Protein AF-A0A2N3HLR9-F1 (afdb_monomer)

Mean predicted aligned error: 13.27 Å

Radius of gyration: 19.8 Å; Cα contacts (8 Å, |Δi|>4): 163; chains: 1; bounding box: 60×34×53 Å

Organism: NCBI:txid1909700

Nearest PDB structures (foldseek):
  6xyd-assembly1_C  TM=7.015E-01  e=5.739E-03  Trypanosoma cruzi strain CL Brener
  6xyd-assembly1_A  TM=7.104E-01  e=2.156E-02  Trypanosoma cruzi strain CL Brener
  6xyd-assembly1_B  TM=6.602E-01  e=1.617E-02  Trypanosoma cruzi strain CL Brener
  5ufm-assembly1_A  TM=6.574E-01  e=2.283E-02  Burkholderia thailandensis E264
  3nrb-assembly1_A  TM=5.423E-01  e=5.727E-01  Pseudomonas putida KT2440

Solvent-accessible surface area (backbone atoms only — not comparable to full-atom values): 6616 Å² total; per-residue (Å²): 136,85,86,92,76,87,69,83,77,64,76,75,75,73,76,81,72,73,57,40,36,38,36,38,33,56,49,77,63,77,84,43,72,43,38,46,52,32,35,44,32,45,91,91,45,75,47,77,36,69,71,36,89,22,48,44,73,68,47,44,50,50,55,41,42,75,72,42,28,42,84,74,48,77,49,79,44,77,39,98,81,75,69,38,42,36,41,38,38,34,26,37,53,55,68,74,81,52,61,66,49,56,57,51,50,58,58,58,72,71,108

Structure (mmCIF, N/CA/C/O backbone):
data_AF-A0A2N3HLR9-F1
#
_entry.id   AF-A0A2N3HLR9-F1
#
loop_
_atom_site.group_PDB
_atom_site.id
_atom_site.type_symbol
_atom_site.label_atom_id
_atom_site.label_alt_id
_atom_site.label_comp_id
_atom_site.label_asym_id
_atom_site.label_entity_id
_atom_site.label_seq_id
_atom_site.pdbx_PDB_ins_code
_atom_site.Cartn_x
_atom_site.Cartn_y
_atom_site.Cartn_z
_atom_site.occupancy
_atom_site.B_iso_or_equiv
_atom_site.auth_seq_id
_atom_site.auth_comp_id
_atom_site.auth_asym_id
_atom_site.auth_atom_id
_atom_site.pdbx_PDB_model_num
ATOM 1 N N . MET A 1 1 ? -44.936 19.582 32.057 1.00 48.94 1 MET A N 1
ATOM 2 C CA . MET A 1 1 ? -44.635 18.369 31.262 1.00 48.94 1 MET A CA 1
ATOM 3 C C . MET A 1 1 ? -43.423 18.716 30.388 1.00 48.94 1 MET A C 1
ATOM 5 O O . MET A 1 1 ? -43.616 19.340 29.367 1.00 48.94 1 MET A O 1
ATOM 9 N N . LYS A 1 2 ? -42.138 18.669 30.772 1.00 49.53 2 LYS A N 1
ATOM 10 C CA . LYS A 1 2 ? -41.275 17.686 31.458 1.00 49.53 2 LYS A CA 1
ATOM 11 C C . LYS A 1 2 ? -41.316 16.289 30.819 1.00 49.53 2 LYS A C 1
ATOM 13 O O . LYS A 1 2 ? -42.261 15.556 31.069 1.00 49.53 2 LYS A O 1
ATOM 18 N N . LYS A 1 3 ? -40.214 15.964 30.116 1.00 50.22 3 LYS A N 1
ATOM 19 C CA . LYS A 1 3 ? -39.777 14.666 29.557 1.00 50.22 3 LYS A CA 1
ATOM 20 C C . LYS A 1 3 ? -40.312 14.283 28.165 1.00 50.22 3 LYS A C 1
ATOM 22 O O . LYS A 1 3 ? -41.167 13.423 28.091 1.00 50.22 3 LYS A O 1
ATOM 27 N N . ILE A 1 4 ? -39.733 14.832 27.091 1.00 55.72 4 ILE A N 1
ATOM 28 C CA . ILE A 1 4 ? -39.253 14.056 25.921 1.00 55.72 4 ILE A CA 1
ATOM 29 C C . ILE A 1 4 ? -38.020 14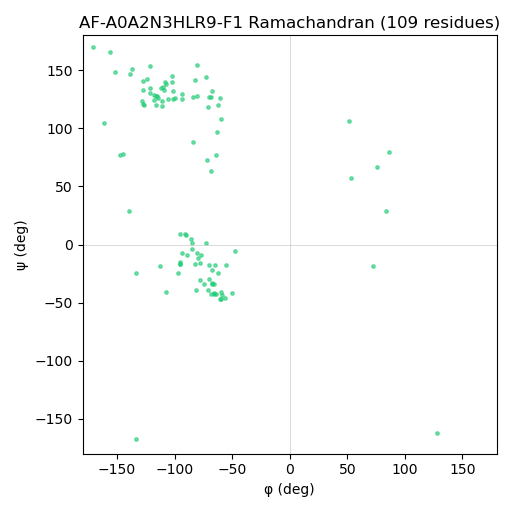.812 25.392 1.00 55.72 4 ILE A C 1
ATOM 31 O O . ILE A 1 4 ? -38.071 15.608 24.464 1.00 55.72 4 ILE A O 1
ATOM 35 N N . PHE A 1 5 ? -36.913 14.636 26.106 1.00 47.84 5 PHE A N 1
ATOM 36 C CA . PHE A 1 5 ? -35.554 14.910 25.650 1.00 47.84 5 PHE A CA 1
ATOM 37 C C . PHE A 1 5 ? -34.973 13.530 25.297 1.00 47.84 5 PHE A C 1
ATOM 39 O O . PHE A 1 5 ? -35.260 12.569 26.010 1.00 47.84 5 PHE A O 1
ATOM 46 N N . ILE A 1 6 ? -34.122 13.451 24.270 1.00 52.00 6 ILE A N 1
ATOM 47 C CA . ILE A 1 6 ? -33.171 12.340 24.060 1.00 52.00 6 ILE A CA 1
ATOM 48 C C . ILE A 1 6 ? -33.799 11.032 23.540 1.00 52.00 6 ILE A C 1
ATOM 50 O O . ILE A 1 6 ? -33.757 10.017 24.218 1.00 52.00 6 ILE A O 1
ATOM 54 N N . ILE A 1 7 ? -34.331 11.004 22.314 1.00 47.53 7 ILE A N 1
ATOM 55 C CA . ILE A 1 7 ? -34.440 9.724 21.565 1.00 47.53 7 ILE A CA 1
ATOM 56 C C . ILE A 1 7 ? -33.956 9.860 20.112 1.00 47.53 7 ILE A C 1
ATOM 58 O O . ILE A 1 7 ? -33.440 8.903 19.543 1.00 47.53 7 ILE A O 1
ATOM 62 N N . THR A 1 8 ? -33.968 11.055 19.519 1.00 43.53 8 THR A N 1
ATOM 63 C CA . THR A 1 8 ? -33.498 11.247 18.135 1.00 43.53 8 THR A CA 1
ATOM 64 C C . THR A 1 8 ? -31.975 11.271 17.964 1.00 43.53 8 THR A C 1
ATOM 66 O O . THR A 1 8 ? -31.504 11.190 16.836 1.00 43.53 8 THR A O 1
ATOM 69 N N . PHE A 1 9 ? -31.190 11.302 19.047 1.00 43.72 9 PHE A N 1
ATOM 70 C CA . PHE A 1 9 ? -29.720 11.272 18.964 1.00 43.72 9 PHE A CA 1
ATOM 71 C C . PHE A 1 9 ? -29.115 9.854 18.967 1.00 43.72 9 PHE A C 1
ATOM 73 O O . PHE A 1 9 ? -27.925 9.700 18.720 1.00 43.72 9 PHE A O 1
ATOM 80 N N . ILE A 1 10 ? -29.913 8.809 19.228 1.00 47.94 10 ILE A N 1
ATOM 81 C CA . ILE A 1 10 ? -29.407 7.426 19.361 1.00 47.94 10 ILE A CA 1
ATOM 82 C C . ILE A 1 10 ? -29.518 6.635 18.043 1.00 47.94 10 ILE A C 1
ATOM 84 O O . ILE A 1 10 ? -28.812 5.650 17.852 1.00 47.94 10 ILE A O 1
ATOM 88 N N . LEU A 1 11 ? -30.316 7.096 17.073 1.00 42.78 11 LEU A N 1
ATOM 89 C CA . LEU A 1 11 ? -30.472 6.405 15.783 1.00 42.78 11 LEU A CA 1
ATOM 90 C C . LEU A 1 11 ? -29.398 6.745 14.732 1.00 42.78 11 LEU A C 1
ATOM 92 O O . LEU A 1 11 ? -29.358 6.104 13.689 1.00 42.78 11 LEU A O 1
ATOM 96 N N . PHE A 1 12 ? -28.471 7.665 15.020 1.00 41.97 12 PHE A N 1
ATOM 97 C CA . PHE A 1 12 ? -27.268 7.888 14.197 1.00 41.97 12 PHE A CA 1
ATOM 98 C C . PHE A 1 12 ? -26.062 7.029 14.630 1.00 41.97 12 PHE A C 1
ATOM 100 O O . PHE A 1 12 ? -24.957 7.210 14.129 1.00 41.97 12 PHE A O 1
ATOM 107 N N . GLY A 1 13 ? -26.257 6.085 15.559 1.00 39.38 13 GLY A N 1
ATOM 108 C CA . GLY A 1 13 ? -25.181 5.284 16.153 1.00 39.38 13 GLY A CA 1
ATOM 109 C C . GLY A 1 13 ? -24.749 4.028 15.389 1.00 39.38 13 GLY A C 1
ATOM 110 O O . GLY A 1 13 ? -23.882 3.318 15.886 1.00 39.38 13 GLY A O 1
ATOM 111 N N . PHE A 1 14 ? -25.325 3.716 14.221 1.00 40.22 14 PHE A N 1
ATOM 112 C CA . PHE A 1 14 ? -25.069 2.430 13.549 1.00 40.22 14 PHE A CA 1
ATOM 113 C C . PHE A 1 14 ? -24.912 2.499 12.028 1.00 40.22 14 PHE A C 1
ATOM 115 O O . PHE A 1 14 ? -25.118 1.498 11.347 1.00 40.22 14 PHE A O 1
ATOM 122 N N . ASN A 1 15 ? -24.443 3.620 11.479 1.00 34.62 15 ASN A N 1
ATOM 123 C CA . ASN A 1 15 ? -23.687 3.506 10.235 1.00 34.62 15 ASN A CA 1
ATOM 124 C C . ASN A 1 15 ? -22.249 3.186 10.624 1.00 34.62 15 ASN A C 1
ATOM 126 O O . ASN A 1 15 ? -21.428 4.072 10.849 1.00 34.62 15 ASN A O 1
ATOM 130 N N . CYS A 1 16 ? -21.971 1.891 10.769 1.00 38.84 16 CYS A N 1
ATOM 131 C CA . CYS A 1 16 ? -20.617 1.366 10.720 1.00 38.84 16 CYS A CA 1
ATOM 132 C C . CYS A 1 16 ? -20.101 1.639 9.296 1.00 38.84 16 CYS A C 1
ATOM 134 O O . CYS A 1 16 ? -20.142 0.771 8.429 1.00 38.84 16 CYS A O 1
ATOM 136 N N . TYR A 1 17 ? -19.722 2.894 9.034 1.00 44.72 17 TYR A N 1
ATOM 137 C CA . TYR A 1 17 ? -18.894 3.271 7.902 1.00 44.72 17 TYR A CA 1
ATOM 138 C C . TYR A 1 17 ? -17.575 2.560 8.144 1.00 44.72 17 TYR A C 1
ATOM 140 O O . TYR A 1 17 ? -16.765 2.954 8.984 1.00 44.72 17 TYR A O 1
ATOM 148 N N . SER A 1 18 ? -17.430 1.405 7.505 1.00 52.75 18 SER A N 1
ATOM 149 C CA . SER A 1 18 ? -16.142 0.748 7.431 1.00 52.75 18 SER A CA 1
ATOM 150 C C . SER A 1 18 ? -15.218 1.735 6.728 1.00 52.75 18 SER A C 1
ATOM 152 O O . SER A 1 18 ? -15.392 2.008 5.542 1.00 52.75 18 SER A O 1
ATOM 154 N N . GLN A 1 19 ? -14.301 2.325 7.494 1.00 64.19 19 GLN A N 1
ATOM 155 C CA . GLN A 1 19 ? -13.203 3.174 7.029 1.00 64.19 19 GLN A CA 1
ATOM 156 C C . GLN A 1 19 ? -12.202 2.314 6.258 1.00 64.19 19 GLN A C 1
ATOM 158 O O . GLN A 1 19 ? -11.076 2.076 6.701 1.00 64.19 19 GLN A O 1
ATOM 163 N N . ASP A 1 20 ? -12.665 1.746 5.152 1.00 81.00 20 ASP A N 1
ATOM 164 C CA . ASP A 1 20 ? -11.863 0.901 4.294 1.00 81.00 20 ASP A CA 1
ATOM 165 C C . ASP A 1 20 ? -10.802 1.777 3.633 1.00 81.00 20 ASP A C 1
ATOM 167 O O . ASP A 1 20 ? -11.090 2.823 3.051 1.00 81.00 20 ASP A O 1
ATOM 171 N N . LEU A 1 21 ? -9.551 1.354 3.770 1.00 89.12 21 LEU A N 1
ATOM 172 C CA . LEU A 1 21 ? -8.403 2.063 3.238 1.00 89.12 21 LEU A CA 1
ATOM 173 C C . LEU A 1 21 ? -7.992 1.397 1.935 1.00 89.12 21 LEU A C 1
ATOM 175 O O . LEU A 1 21 ? -7.723 0.196 1.893 1.00 89.12 21 LEU A O 1
ATOM 179 N N . TYR A 1 22 ? -7.891 2.184 0.878 1.00 91.31 22 TYR A N 1
ATOM 180 C CA . TYR A 1 22 ? -7.453 1.724 -0.426 1.00 91.31 22 TYR A CA 1
ATOM 181 C C . TYR A 1 22 ? -6.126 2.376 -0.795 1.00 91.31 22 TYR A C 1
ATOM 183 O O . TYR A 1 22 ? -5.989 3.596 -0.790 1.00 91.31 22 TYR A O 1
ATOM 191 N N . ILE A 1 23 ? -5.135 1.555 -1.124 1.00 90.88 23 ILE A N 1
ATOM 192 C CA . ILE A 1 23 ? -3.795 2.005 -1.479 1.00 90.88 23 ILE A CA 1
ATOM 193 C C . ILE A 1 23 ? -3.456 1.520 -2.877 1.00 90.88 23 ILE A C 1
ATOM 195 O O . ILE A 1 23 ? -3.564 0.331 -3.172 1.00 90.88 23 ILE A O 1
ATOM 199 N N . GLN A 1 24 ? -2.988 2.434 -3.721 1.00 91.69 24 GLN A N 1
ATOM 200 C CA . GLN A 1 24 ? -2.441 2.101 -5.029 1.00 91.69 24 GLN A CA 1
ATOM 201 C C . GLN A 1 24 ? -1.054 2.696 -5.220 1.00 91.69 24 GLN A C 1
ATOM 203 O O . GLN A 1 24 ? -0.790 3.829 -4.823 1.00 91.69 24 GLN A O 1
ATOM 208 N N . TYR A 1 25 ? -0.168 1.933 -5.847 1.00 89.62 25 TYR A N 1
ATOM 209 C CA . TYR A 1 25 ? 1.154 2.411 -6.232 1.00 89.62 25 TYR A CA 1
ATOM 210 C C . TYR A 1 25 ? 1.713 1.595 -7.395 1.00 89.62 25 TYR A C 1
ATOM 212 O O . TYR A 1 25 ? 1.218 0.512 -7.720 1.00 89.62 25 TYR A O 1
ATOM 220 N N . TRP A 1 26 ? 2.758 2.130 -8.015 1.00 86.31 26 TRP A N 1
ATOM 221 C CA . TRP A 1 26 ? 3.498 1.473 -9.084 1.00 86.31 26 TRP A CA 1
ATOM 222 C C . TRP A 1 26 ? 4.876 1.093 -8.577 1.00 86.31 26 TRP A C 1
ATOM 224 O O . TRP A 1 26 ? 5.540 1.896 -7.921 1.00 86.31 26 TRP A O 1
ATOM 234 N N . ASP A 1 27 ? 5.292 -0.125 -8.889 1.00 74.31 27 ASP A N 1
ATOM 235 C CA . ASP A 1 27 ? 6.622 -0.607 -8.565 1.00 74.31 27 ASP A CA 1
ATOM 236 C C . ASP A 1 27 ? 7.381 -0.930 -9.849 1.00 74.31 27 ASP A C 1
ATOM 238 O O . ASP A 1 27 ? 6.918 -1.716 -10.686 1.00 74.31 27 ASP A O 1
ATOM 242 N N . ASN A 1 28 ? 8.544 -0.297 -9.975 1.00 65.81 28 ASN A N 1
ATOM 243 C CA . ASN A 1 28 ? 9.502 -0.530 -11.048 1.00 65.81 28 ASN A CA 1
ATOM 244 C C . ASN A 1 28 ? 10.790 -1.165 -10.506 1.00 65.81 28 ASN A C 1
ATOM 246 O O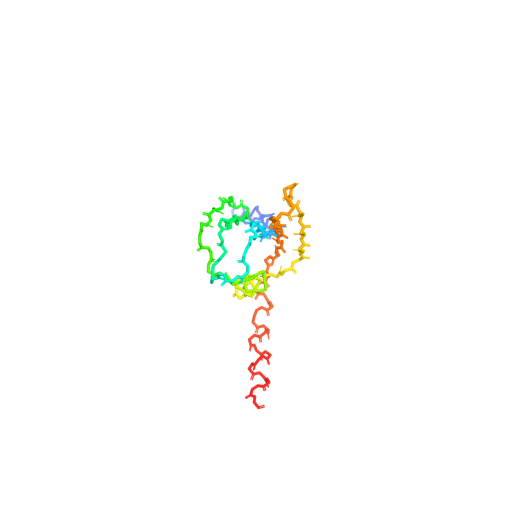 . ASN A 1 28 ? 11.571 -1.683 -11.299 1.00 65.81 28 ASN A O 1
ATOM 250 N N . ASP A 1 29 ? 11.048 -1.080 -9.193 1.00 62.62 29 ASP A N 1
ATOM 251 C CA . ASP A 1 29 ? 12.331 -1.465 -8.606 1.00 62.62 29 ASP A CA 1
ATOM 252 C C . ASP A 1 29 ? 12.221 -1.709 -7.086 1.00 62.62 29 ASP A C 1
ATOM 254 O O . ASP A 1 29 ? 12.198 -0.782 -6.275 1.00 62.62 29 ASP A O 1
ATOM 258 N N . GLN A 1 30 ? 12.232 -2.984 -6.687 1.00 62.84 30 GLN A N 1
ATOM 259 C CA . GLN A 1 30 ? 12.178 -3.417 -5.281 1.00 62.84 30 GLN A CA 1
ATOM 260 C C . GLN A 1 30 ? 13.480 -3.165 -4.496 1.00 62.84 30 GLN A C 1
ATOM 262 O O . GLN A 1 30 ? 13.585 -3.550 -3.330 1.00 62.84 30 GLN A O 1
ATOM 267 N N . LYS A 1 31 ? 14.505 -2.567 -5.118 1.00 65.38 31 LYS A N 1
ATOM 268 C CA . LYS A 1 31 ? 15.792 -2.279 -4.464 1.00 65.38 31 LYS A CA 1
ATOM 269 C C . LYS A 1 31 ? 15.776 -0.998 -3.629 1.00 65.38 31 LYS A C 1
ATOM 271 O O . LYS A 1 31 ? 16.677 -0.800 -2.811 1.00 65.38 31 LYS A O 1
ATOM 276 N N . GLU A 1 32 ? 14.791 -0.125 -3.825 1.00 69.00 32 GLU A N 1
ATOM 277 C CA . GLU A 1 32 ? 14.713 1.151 -3.116 1.00 69.00 32 GLU A CA 1
ATOM 278 C C . GLU A 1 32 ? 14.123 1.009 -1.698 1.00 69.00 32 GLU A C 1
ATOM 280 O O . GLU A 1 32 ? 13.375 0.089 -1.371 1.00 69.00 32 GLU A O 1
ATOM 285 N N . THR A 1 33 ? 14.482 1.934 -0.803 1.00 78.50 33 THR A N 1
ATOM 286 C CA . THR A 1 33 ? 13.989 1.944 0.587 1.00 78.50 33 THR A CA 1
ATOM 287 C C . THR A 1 33 ? 12.594 2.552 0.749 1.00 78.50 33 THR A C 1
ATOM 289 O O . THR A 1 33 ? 12.040 2.502 1.852 1.00 78.50 33 THR A O 1
ATOM 292 N N . TYR A 1 34 ? 12.052 3.131 -0.322 1.00 84.81 34 TYR A N 1
ATOM 293 C CA . TYR A 1 34 ? 10.776 3.831 -0.372 1.00 84.81 34 TYR A CA 1
ATOM 294 C C . TYR A 1 34 ? 9.998 3.443 -1.633 1.00 84.81 34 TYR A C 1
ATOM 296 O O . TYR A 1 34 ? 10.586 3.150 -2.670 1.00 84.81 34 TYR A O 1
ATOM 304 N N . ILE A 1 35 ? 8.669 3.503 -1.548 1.00 84.56 35 ILE A N 1
ATOM 305 C CA . ILE A 1 35 ? 7.774 3.347 -2.693 1.00 84.56 35 ILE A CA 1
ATOM 306 C C . ILE A 1 35 ? 7.470 4.740 -3.244 1.00 84.56 35 ILE A C 1
ATOM 308 O O . ILE A 1 35 ? 7.100 5.655 -2.498 1.00 84.56 35 ILE A O 1
ATOM 312 N N . LYS A 1 36 ? 7.636 4.907 -4.556 1.00 82.94 36 LYS A N 1
ATOM 313 C CA . LYS A 1 36 ? 7.319 6.155 -5.255 1.00 82.94 36 LYS A CA 1
ATOM 314 C C . LYS A 1 36 ? 5.829 6.220 -5.578 1.00 82.94 36 LYS A C 1
ATOM 316 O O . LYS A 1 36 ? 5.237 5.229 -5.993 1.00 82.94 36 LYS A O 1
ATOM 321 N N . ASN A 1 37 ? 5.258 7.416 -5.458 1.00 85.81 37 ASN A N 1
ATOM 322 C CA . ASN A 1 37 ? 3.901 7.745 -5.911 1.00 85.81 37 ASN A CA 1
ATOM 323 C C . ASN A 1 37 ? 2.820 6.795 -5.363 1.00 85.81 37 ASN A C 1
ATOM 325 O O . ASN A 1 37 ? 2.081 6.162 -6.120 1.00 85.81 37 ASN A O 1
ATOM 329 N N . VAL A 1 38 ? 2.731 6.700 -4.038 1.00 89.56 38 VAL A N 1
ATOM 330 C CA . VAL A 1 38 ? 1.666 5.965 -3.352 1.00 89.56 38 VAL A CA 1
ATOM 331 C C . VAL A 1 38 ? 0.445 6.860 -3.229 1.00 89.56 38 VAL A C 1
ATOM 333 O O . VAL A 1 38 ? 0.536 7.967 -2.708 1.00 89.56 38 VAL A O 1
ATOM 336 N N . GLN A 1 39 ? -0.709 6.383 -3.675 1.00 90.88 39 GLN A N 1
ATOM 337 C CA . GLN A 1 39 ? -1.985 7.040 -3.431 1.00 90.88 39 GLN A CA 1
ATOM 338 C C . GLN A 1 39 ? -2.750 6.257 -2.374 1.00 90.88 39 GLN A C 1
ATOM 340 O O . GLN A 1 39 ? -2.957 5.053 -2.516 1.00 90.88 39 GLN A O 1
ATOM 345 N N . ILE A 1 40 ? -3.154 6.947 -1.316 1.00 91.00 40 ILE A N 1
ATOM 346 C CA . ILE A 1 40 ? -3.865 6.400 -0.165 1.00 91.00 40 ILE A CA 1
ATOM 347 C C . ILE A 1 40 ? -5.232 7.070 -0.150 1.00 91.00 40 ILE A C 1
ATOM 349 O O . ILE A 1 40 ? -5.310 8.293 -0.091 1.00 91.00 40 ILE A O 1
ATOM 353 N N . SER A 1 41 ? -6.294 6.283 -0.250 1.00 90.38 41 SER A N 1
ATOM 354 C CA . SER A 1 41 ? -7.672 6.766 -0.286 1.00 90.38 41 SER A CA 1
ATOM 355 C C . SER A 1 41 ? -8.470 6.174 0.863 1.00 90.38 41 SER A C 1
ATOM 357 O O . SER A 1 41 ? -8.400 4.969 1.106 1.00 90.38 41 SER A O 1
ATOM 359 N N . ASP A 1 42 ? -9.235 7.017 1.537 1.00 87.44 42 ASP A N 1
ATOM 360 C CA . ASP A 1 42 ? -10.220 6.647 2.548 1.00 87.44 42 ASP A CA 1
ATOM 361 C C . ASP A 1 42 ? -11.536 7.409 2.289 1.00 87.44 42 ASP A C 1
ATOM 363 O O . ASP A 1 42 ? -11.736 8.012 1.232 1.00 87.44 42 ASP A O 1
ATOM 367 N N . GLU A 1 43 ? -12.451 7.392 3.256 1.00 81.69 43 GLU A N 1
ATOM 368 C CA . GLU A 1 43 ? -13.711 8.144 3.200 1.00 81.69 43 GLU A CA 1
ATOM 369 C C . GLU A 1 43 ? -13.544 9.675 3.188 1.00 81.69 43 GLU A C 1
ATOM 371 O O . GLU A 1 43 ? -14.475 10.388 2.815 1.00 81.69 43 GLU A O 1
ATOM 376 N N . ASN A 1 44 ? -12.373 10.187 3.579 1.00 82.25 44 ASN A N 1
ATOM 377 C CA . ASN A 1 44 ? -12.059 11.615 3.642 1.00 82.25 44 ASN A CA 1
ATOM 378 C C . ASN A 1 44 ? -11.388 12.125 2.357 1.00 82.25 44 ASN A C 1
ATOM 380 O O . ASN A 1 44 ? -11.202 13.333 2.199 1.00 82.25 44 ASN A O 1
ATOM 384 N N . GLY A 1 45 ? -11.035 11.227 1.435 1.00 84.38 45 GLY A N 1
ATOM 385 C CA . GLY A 1 45 ? -10.473 11.551 0.130 1.00 84.38 45 GLY A CA 1
ATOM 386 C C . GLY A 1 45 ? -9.182 10.797 -0.167 1.00 84.38 45 GLY A C 1
ATOM 387 O O . GLY A 1 45 ? -8.867 9.779 0.445 1.00 84.38 45 GLY A O 1
ATOM 388 N N . THR A 1 46 ? -8.429 11.295 -1.148 1.00 89.25 46 THR A N 1
ATOM 389 C CA . THR A 1 46 ? -7.192 10.662 -1.621 1.00 89.25 46 THR A CA 1
ATOM 390 C C . THR A 1 46 ? -5.993 11.565 -1.369 1.00 89.25 46 THR A C 1
ATOM 392 O O . THR A 1 46 ? -5.962 12.715 -1.803 1.00 89.25 46 THR A O 1
ATOM 395 N N . ILE A 1 47 ? -4.967 11.015 -0.727 1.00 90.62 47 ILE A N 1
ATOM 396 C CA . ILE A 1 47 ? -3.663 11.646 -0.523 1.00 90.62 47 ILE A CA 1
ATOM 397 C C . ILE A 1 47 ? -2.646 10.952 -1.427 1.00 90.62 47 ILE A C 1
ATOM 399 O O . ILE A 1 47 ? -2.647 9.729 -1.550 1.00 90.62 47 ILE A O 1
ATOM 403 N N . THR A 1 48 ? -1.768 11.729 -2.062 1.00 90.62 48 THR A N 1
ATOM 404 C CA . THR A 1 48 ? -0.651 11.199 -2.856 1.00 90.62 48 THR A CA 1
ATOM 405 C C . THR A 1 48 ? 0.670 11.496 -2.158 1.00 90.62 48 THR A C 1
ATOM 407 O O . THR A 1 48 ? 0.994 12.653 -1.900 1.00 90.62 48 THR A O 1
ATOM 410 N N . GLU A 1 49 ? 1.450 10.455 -1.883 1.00 87.50 49 GLU A N 1
ATOM 411 C CA . GLU A 1 49 ? 2.791 10.537 -1.319 1.00 87.50 49 GLU A CA 1
ATOM 412 C C . GLU A 1 49 ? 3.839 10.116 -2.352 1.00 87.50 49 GLU A C 1
ATOM 414 O O . GLU A 1 49 ? 3.888 8.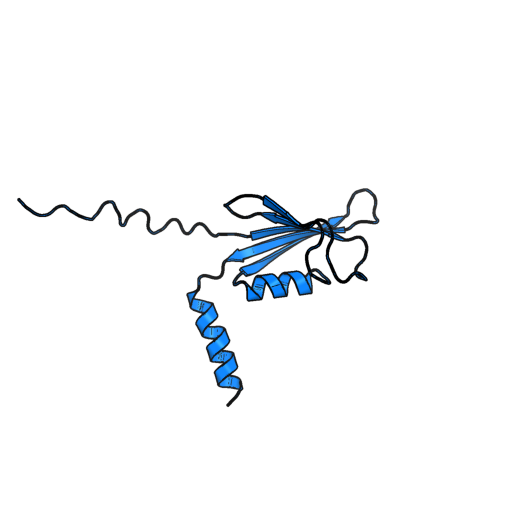976 -2.813 1.00 87.50 49 GLU A O 1
ATOM 419 N N . ASN A 1 50 ? 4.744 11.034 -2.682 1.00 84.25 50 ASN A N 1
ATOM 420 C CA . ASN A 1 50 ? 5.781 10.785 -3.687 1.00 84.25 50 ASN A CA 1
ATOM 421 C C . ASN A 1 50 ? 6.944 9.924 -3.150 1.00 84.25 50 ASN A C 1
ATOM 423 O O . ASN A 1 50 ? 7.728 9.401 -3.941 1.00 84.25 50 ASN A O 1
ATOM 427 N N . LYS A 1 51 ? 7.066 9.780 -1.821 1.00 85.88 51 LYS A N 1
ATOM 428 C CA . LYS A 1 51 ? 8.095 8.979 -1.133 1.00 85.88 51 LYS A CA 1
ATOM 429 C C . LYS A 1 51 ? 7.529 8.334 0.132 1.00 85.88 51 LYS A C 1
ATOM 431 O O . LYS A 1 51 ? 7.782 8.803 1.240 1.00 85.88 51 LYS A O 1
ATOM 436 N N . PHE A 1 52 ? 6.780 7.252 -0.033 1.00 88.06 52 PHE A N 1
ATOM 437 C CA . PHE A 1 52 ? 6.261 6.501 1.104 1.00 88.06 52 PHE A CA 1
ATOM 438 C C . PHE A 1 52 ? 7.354 5.579 1.657 1.00 88.06 52 PHE A C 1
ATOM 440 O O . PHE A 1 52 ? 7.947 4.796 0.914 1.00 88.06 52 PHE A O 1
ATOM 447 N N . LEU A 1 53 ? 7.623 5.648 2.962 1.00 88.31 53 LEU A N 1
ATOM 448 C CA . LEU A 1 53 ? 8.651 4.853 3.647 1.00 88.31 53 LEU A CA 1
ATOM 449 C C . LEU A 1 53 ? 8.248 3.370 3.769 1.00 88.31 53 LEU A C 1
ATOM 451 O O . LEU A 1 53 ? 7.942 2.872 4.849 1.00 88.31 53 LEU A O 1
ATOM 455 N N . ALA A 1 54 ? 8.277 2.647 2.653 1.00 85.31 54 ALA A N 1
ATOM 456 C CA . ALA A 1 54 ? 8.122 1.201 2.591 1.00 85.31 54 ALA A CA 1
ATOM 457 C C . ALA A 1 54 ? 9.113 0.593 1.595 1.00 85.31 54 ALA A C 1
ATOM 459 O O . ALA A 1 54 ? 9.437 1.191 0.580 1.00 85.31 54 ALA A O 1
ATOM 460 N N . LYS A 1 55 ? 9.575 -0.625 1.889 1.00 83.44 55 LYS A N 1
ATOM 461 C CA . LYS A 1 55 ? 10.552 -1.352 1.057 1.00 83.44 55 LYS A CA 1
ATOM 462 C C . LYS A 1 55 ? 9.888 -2.327 0.081 1.00 83.44 55 LYS A C 1
ATOM 464 O O . LYS A 1 55 ? 10.540 -2.867 -0.795 1.00 83.44 55 LYS A O 1
ATOM 469 N N . SER A 1 56 ? 8.621 -2.655 0.324 1.00 83.69 56 SER A N 1
ATOM 470 C CA . SER A 1 56 ? 7.847 -3.646 -0.425 1.00 83.69 56 SER A CA 1
ATOM 471 C C . SER A 1 56 ? 6.378 -3.586 -0.007 1.00 83.69 56 SER A C 1
ATOM 473 O O . SER A 1 56 ? 6.054 -3.004 1.037 1.00 83.69 56 SER A O 1
ATOM 475 N N . GLN A 1 57 ? 5.508 -4.280 -0.750 1.00 85.75 57 GLN A N 1
ATOM 476 C CA . GLN A 1 57 ? 4.111 -4.531 -0.374 1.00 85.75 57 GLN A CA 1
ATOM 477 C C . GLN A 1 57 ? 3.993 -5.073 1.055 1.00 85.75 57 GLN A C 1
ATOM 479 O O . GLN A 1 57 ? 3.162 -4.612 1.830 1.00 85.75 57 GLN A O 1
ATOM 484 N N . ILE A 1 58 ? 4.875 -5.998 1.451 1.00 88.00 58 ILE A N 1
ATOM 485 C CA . ILE A 1 58 ? 4.85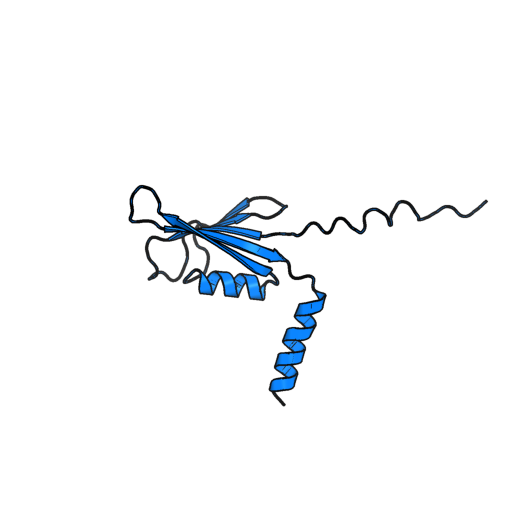5 -6.601 2.791 1.00 88.00 58 ILE A CA 1
ATOM 486 C C . ILE A 1 58 ? 5.178 -5.550 3.857 1.00 88.00 58 ILE A C 1
ATOM 488 O O . ILE A 1 58 ? 4.548 -5.528 4.914 1.00 88.00 58 ILE A O 1
ATOM 492 N N . HIS A 1 59 ? 6.158 -4.676 3.603 1.00 89.75 59 HIS A N 1
ATOM 493 C CA . HIS A 1 59 ? 6.498 -3.614 4.548 1.00 89.75 59 HIS A CA 1
ATOM 494 C C . HIS A 1 59 ? 5.341 -2.616 4.690 1.00 89.75 59 HIS A C 1
ATOM 496 O O . HIS A 1 59 ? 4.977 -2.261 5.809 1.00 89.75 59 HIS A O 1
ATOM 502 N N . LEU A 1 60 ? 4.714 -2.236 3.576 1.00 89.81 60 LEU A N 1
ATOM 503 C CA . LEU A 1 60 ? 3.546 -1.360 3.567 1.00 89.81 60 LEU A CA 1
ATOM 504 C C . LEU A 1 60 ? 2.381 -1.971 4.359 1.00 89.81 60 LEU A C 1
ATOM 506 O O . LEU A 1 60 ? 1.836 -1.319 5.245 1.00 89.81 60 LEU A O 1
ATOM 510 N N . ILE A 1 61 ? 2.066 -3.248 4.136 1.00 90.44 61 ILE A N 1
ATOM 511 C CA . ILE A 1 61 ? 1.023 -3.964 4.885 1.00 90.44 61 ILE A CA 1
ATOM 512 C C . ILE A 1 61 ? 1.325 -3.972 6.386 1.00 90.44 61 ILE A C 1
ATOM 514 O O . ILE A 1 61 ? 0.440 -3.683 7.183 1.00 90.44 61 ILE A O 1
ATOM 518 N N . LYS A 1 62 ? 2.576 -4.222 6.797 1.00 90.50 62 LYS A N 1
ATOM 519 C CA . LYS A 1 62 ? 2.971 -4.155 8.216 1.00 90.50 62 LYS A CA 1
ATOM 520 C C . LYS A 1 62 ? 2.742 -2.770 8.825 1.00 90.50 62 LYS A C 1
ATOM 522 O O . LYS A 1 62 ? 2.281 -2.682 9.960 1.00 90.50 62 LYS A O 1
ATOM 527 N N . ILE A 1 63 ? 3.045 -1.700 8.087 1.00 90.31 63 ILE A N 1
ATOM 528 C CA . ILE A 1 63 ? 2.817 -0.322 8.547 1.00 90.31 63 ILE A CA 1
ATOM 529 C C . ILE A 1 63 ? 1.327 -0.093 8.820 1.00 90.31 63 ILE A C 1
ATOM 531 O O . ILE A 1 63 ? 0.982 0.423 9.881 1.00 90.31 63 ILE A O 1
ATOM 535 N N . PHE A 1 64 ? 0.446 -0.501 7.905 1.00 89.81 64 PHE A N 1
ATOM 536 C CA . PHE A 1 64 ? -0.997 -0.304 8.068 1.00 89.81 64 PHE A CA 1
ATOM 537 C C . PHE A 1 64 ? -1.627 -1.258 9.090 1.00 89.81 64 PHE A C 1
ATOM 539 O O . PHE A 1 64 ? -2.455 -0.811 9.884 1.00 89.81 64 PHE A O 1
ATOM 546 N N . ASN A 1 65 ? -1.132 -2.492 9.206 1.00 88.62 65 ASN A N 1
ATOM 547 C CA . ASN A 1 65 ? -1.474 -3.399 10.306 1.00 88.62 65 ASN A CA 1
ATOM 548 C C . ASN A 1 65 ? -1.180 -2.770 11.673 1.00 88.62 65 ASN A C 1
ATOM 550 O O . ASN A 1 65 ? -2.045 -2.754 12.548 1.00 88.62 65 ASN A O 1
ATOM 554 N N . ASN A 1 66 ? -0.007 -2.154 11.839 1.00 86.56 66 ASN A N 1
ATOM 555 C CA . ASN A 1 66 ? 0.347 -1.450 13.076 1.00 86.56 66 ASN A CA 1
ATOM 556 C C . ASN A 1 66 ? -0.504 -0.192 13.323 1.00 86.56 66 ASN A C 1
ATOM 558 O O . ASN A 1 66 ? -0.623 0.255 14.461 1.00 86.56 66 ASN A O 1
ATOM 562 N N . ARG A 1 67 ? -1.110 0.376 12.273 1.00 86.50 67 ARG A N 1
ATOM 563 C CA . ARG A 1 67 ? -2.057 1.501 12.356 1.00 86.50 67 ARG A CA 1
ATOM 564 C C . ARG A 1 67 ? -3.502 1.051 12.608 1.00 86.50 67 ARG A C 1
ATOM 566 O O . ARG A 1 67 ? -4.391 1.896 12.645 1.00 86.50 67 ARG A O 1
ATOM 573 N N . GLY A 1 68 ? -3.739 -0.247 12.810 1.00 87.56 68 GLY A N 1
ATOM 574 C CA . GLY A 1 68 ? -5.067 -0.791 13.087 1.00 87.56 68 GLY A CA 1
ATOM 575 C C . GLY A 1 68 ? -5.904 -1.046 11.835 1.00 87.56 68 GLY A C 1
ATOM 576 O O . GLY A 1 68 ? -7.126 -0.980 11.907 1.00 87.56 68 GLY A O 1
ATOM 577 N N . TYR A 1 69 ? -5.270 -1.329 10.701 1.00 88.81 69 TYR A N 1
ATOM 578 C CA . TYR A 1 69 ? -5.938 -1.749 9.472 1.00 88.81 69 TYR A CA 1
ATOM 579 C C . TYR A 1 69 ? -5.591 -3.199 9.162 1.00 88.81 69 TYR A C 1
ATOM 581 O O . TYR A 1 69 ? -4.433 -3.572 9.220 1.00 88.81 69 TYR A O 1
ATOM 589 N N . GLU A 1 70 ? -6.563 -4.022 8.806 1.00 89.75 70 GLU A N 1
ATOM 590 C CA . GLU A 1 70 ? -6.340 -5.403 8.399 1.00 89.75 70 GLU A CA 1
ATOM 591 C C . GLU A 1 70 ? -6.405 -5.521 6.882 1.00 89.75 70 GLU A C 1
ATOM 593 O O . GLU A 1 70 ? -7.334 -5.022 6.247 1.00 89.75 70 GLU A O 1
ATOM 598 N N . LEU A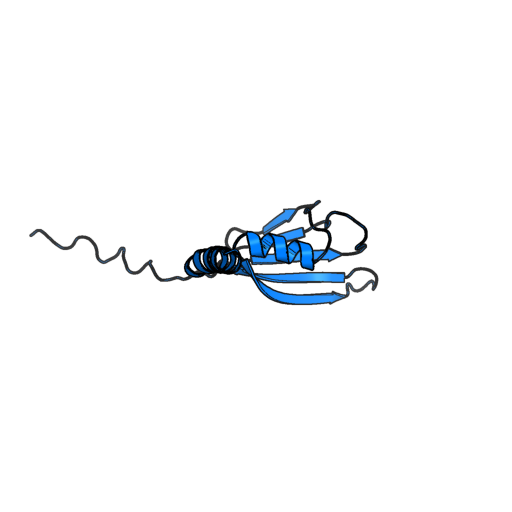 1 71 ? -5.421 -6.195 6.293 1.00 91.75 71 LEU A N 1
ATOM 599 C CA . LEU A 1 71 ? -5.426 -6.498 4.870 1.00 91.75 71 LEU A CA 1
ATOM 600 C C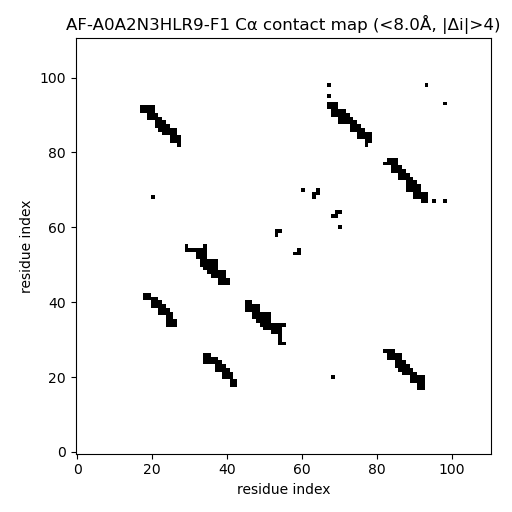 . LEU A 1 71 ? -6.645 -7.356 4.501 1.00 91.75 71 LEU A C 1
ATOM 602 O O . LEU A 1 71 ? -6.826 -8.446 5.034 1.00 91.75 71 LEU A O 1
ATOM 606 N N . TYR A 1 72 ? -7.421 -6.902 3.519 1.00 89.69 72 TYR A N 1
ATOM 607 C CA . TYR A 1 72 ? -8.567 -7.635 2.985 1.00 89.69 72 TYR A CA 1
ATOM 608 C C . TYR A 1 72 ? -8.311 -8.205 1.587 1.00 89.69 72 TYR A C 1
ATOM 610 O O . TYR A 1 72 ? -8.721 -9.327 1.296 1.00 89.69 72 TYR A O 1
ATOM 618 N N . LYS A 1 73 ? -7.645 -7.447 0.708 1.00 90.75 73 LYS A N 1
ATOM 619 C CA . LYS A 1 73 ? -7.418 -7.862 -0.682 1.00 90.75 73 LYS A CA 1
ATOM 620 C C . LYS A 1 73 ? -6.143 -7.250 -1.244 1.00 90.75 73 LYS A C 1
ATOM 622 O O . LYS A 1 73 ? -5.786 -6.126 -0.895 1.00 90.75 73 LYS A O 1
ATOM 627 N N . ILE A 1 74 ? -5.493 -7.982 -2.144 1.00 91.12 74 ILE A N 1
ATOM 628 C CA . ILE A 1 74 ? -4.437 -7.469 -3.017 1.00 91.12 74 ILE A CA 1
ATOM 629 C C . ILE A 1 74 ? -4.799 -7.835 -4.450 1.00 91.12 74 ILE A C 1
ATOM 631 O O . ILE A 1 74 ? -5.130 -8.984 -4.733 1.00 91.12 74 ILE A O 1
ATOM 635 N N . GLU A 1 75 ? -4.705 -6.867 -5.348 1.00 90.44 75 GLU A N 1
ATOM 636 C CA . GLU A 1 75 ? -4.773 -7.071 -6.787 1.00 90.44 75 GLU A CA 1
ATOM 637 C C . GLU A 1 75 ? -3.510 -6.503 -7.412 1.00 90.44 75 GLU A C 1
ATOM 639 O O . GLU A 1 75 ? -2.970 -5.475 -6.992 1.00 90.44 75 GLU A O 1
ATOM 644 N N . VAL A 1 76 ? -3.037 -7.211 -8.425 1.00 88.31 76 VAL A N 1
ATOM 645 C CA . VAL A 1 76 ? -1.822 -6.877 -9.146 1.00 88.31 76 VAL A CA 1
ATOM 646 C C . VAL A 1 76 ? -2.190 -6.809 -10.615 1.00 88.31 76 VAL A C 1
ATOM 648 O O . VAL A 1 76 ? -2.676 -7.789 -11.177 1.00 88.31 76 VAL A O 1
ATOM 651 N N . ALA 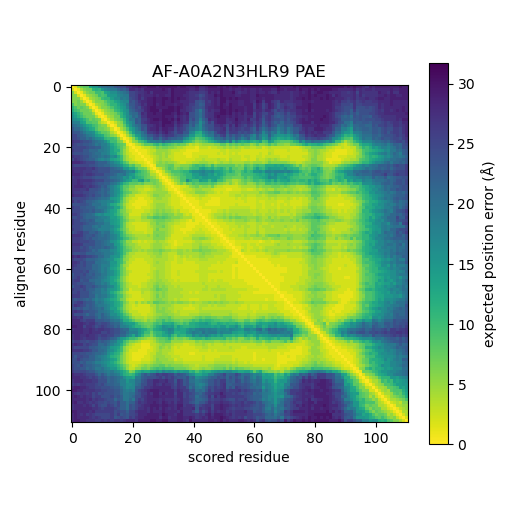A 1 77 ? -1.982 -5.645 -11.219 1.00 84.44 77 ALA A N 1
ATOM 652 C CA . ALA A 1 77 ? -2.252 -5.419 -12.627 1.00 84.44 77 ALA A CA 1
ATOM 653 C C . ALA A 1 77 ? -0.934 -5.129 -13.362 1.00 84.44 77 ALA A C 1
ATOM 655 O O . ALA A 1 77 ? -0.186 -4.235 -12.944 1.00 84.44 77 ALA A O 1
ATOM 656 N N . PRO A 1 78 ? -0.628 -5.848 -14.456 1.00 78.44 78 PRO A N 1
ATOM 657 C CA . PRO A 1 78 ? 0.476 -5.468 -15.322 1.00 78.44 78 PRO A CA 1
ATOM 658 C C . PRO A 1 78 ? 0.128 -4.149 -16.015 1.00 78.44 78 PRO A C 1
ATOM 660 O O . PRO A 1 78 ? -0.968 -3.981 -16.553 1.00 78.44 78 PRO A O 1
ATOM 663 N N . PHE A 1 79 ? 1.056 -3.195 -16.011 1.00 71.06 79 PHE A N 1
ATOM 664 C CA . PHE A 1 79 ? 0.906 -2.009 -16.844 1.00 71.06 79 PHE A CA 1
ATOM 665 C C . PHE A 1 79 ? 1.151 -2.401 -18.314 1.00 71.06 79 PHE A C 1
ATOM 667 O O . PHE A 1 79 ? 2.027 -3.231 -18.569 1.00 71.06 79 PHE A O 1
ATOM 674 N N . PRO A 1 80 ? 0.439 -1.816 -19.296 1.00 63.47 80 PRO A N 1
ATOM 675 C CA . PRO A 1 80 ? 0.501 -2.229 -20.706 1.00 63.47 80 PRO A CA 1
ATOM 676 C C . PRO A 1 80 ? 1.906 -2.239 -21.337 1.00 63.47 80 PRO A C 1
ATOM 678 O O . PRO A 1 80 ? 2.115 -2.919 -22.334 1.00 63.47 80 PRO A O 1
ATOM 681 N N . ASN A 1 81 ? 2.889 -1.562 -20.733 1.00 66.75 81 ASN A N 1
ATOM 682 C CA . ASN A 1 81 ? 4.282 -1.548 -21.193 1.00 66.75 81 ASN A CA 1
ATOM 683 C C . ASN A 1 81 ? 5.171 -2.647 -20.564 1.00 66.75 81 ASN A C 1
ATOM 685 O O . ASN A 1 81 ? 6.388 -2.603 -20.720 1.00 66.75 81 ASN A O 1
ATOM 689 N N . GLY A 1 82 ? 4.604 -3.607 -19.823 1.00 59.88 82 GLY A N 1
ATOM 690 C CA . GLY A 1 82 ? 5.264 -4.848 -19.378 1.00 59.88 82 GLY A CA 1
ATOM 691 C C . GLY A 1 82 ? 6.332 -4.727 -18.280 1.00 59.88 82 GLY A C 1
ATOM 692 O O . GLY A 1 82 ? 6.625 -5.717 -17.621 1.00 59.88 82 GLY A O 1
ATOM 693 N N . ALA A 1 83 ? 6.891 -3.538 -18.044 1.00 67.31 83 ALA A N 1
ATOM 694 C CA . ALA A 1 83 ? 7.980 -3.327 -17.081 1.00 67.31 83 ALA A CA 1
ATOM 695 C C . ALA A 1 83 ? 7.519 -2.863 -15.687 1.00 67.31 83 ALA A C 1
ATOM 697 O O . ALA A 1 83 ? 8.295 -2.897 -14.738 1.00 67.31 83 ALA A O 1
ATOM 698 N N . ILE A 1 84 ? 6.273 -2.400 -15.568 1.00 74.50 84 ILE A N 1
ATOM 699 C CA . ILE A 1 84 ? 5.750 -1.750 -14.363 1.00 74.50 84 ILE A CA 1
ATOM 700 C C . ILE A 1 84 ? 4.600 -2.579 -13.816 1.00 74.50 84 ILE A C 1
ATOM 702 O O . ILE A 1 84 ? 3.646 -2.882 -14.538 1.00 74.50 84 ILE A O 1
ATOM 706 N N . THR A 1 85 ? 4.665 -2.906 -12.530 1.00 84.06 85 THR A N 1
ATOM 707 C CA . THR A 1 85 ? 3.573 -3.597 -11.844 1.00 84.06 85 THR A CA 1
ATOM 708 C C . THR A 1 85 ? 2.774 -2.591 -11.032 1.00 84.06 85 THR A C 1
ATOM 710 O O . THR A 1 85 ? 3.333 -1.865 -10.209 1.00 84.06 85 THR A O 1
ATOM 713 N N . LYS A 1 86 ? 1.458 -2.535 -11.255 1.00 87.25 86 LYS A N 1
ATOM 714 C CA . LYS A 1 86 ? 0.550 -1.725 -10.444 1.00 87.25 86 LYS A CA 1
ATOM 715 C C . LYS A 1 86 ? -0.036 -2.585 -9.331 1.00 87.25 86 LYS A C 1
ATOM 717 O O . LYS A 1 86 ? -0.642 -3.622 -9.597 1.00 87.25 86 LYS A O 1
ATOM 722 N N . TYR A 1 87 ? 0.124 -2.126 -8.097 1.00 89.44 87 TYR A N 1
ATOM 723 C CA . TYR A 1 87 ? -0.442 -2.759 -6.916 1.00 89.44 87 TYR A CA 1
ATOM 724 C C . TYR A 1 87 ? -1.669 -2.002 -6.446 1.00 89.44 87 TYR A C 1
ATOM 726 O O . TYR A 1 87 ? -1.685 -0.771 -6.403 1.00 89.44 87 TYR A O 1
ATOM 734 N N . HIS A 1 88 ? -2.665 -2.774 -6.047 1.00 91.19 88 HIS A N 1
ATOM 735 C CA . HIS A 1 88 ? -3.883 -2.313 -5.420 1.00 91.19 88 HIS A CA 1
ATOM 736 C C . HIS A 1 88 ? -4.077 -3.102 -4.129 1.00 91.19 88 HIS A C 1
ATOM 738 O O . HIS A 1 88 ? -4.118 -4.333 -4.148 1.00 91.19 88 HIS A O 1
ATOM 744 N N . ILE A 1 89 ? -4.138 -2.410 -2.998 1.00 92.25 89 ILE A N 1
ATOM 745 C CA . ILE A 1 89 ? -4.190 -3.027 -1.676 1.00 92.25 89 ILE A CA 1
ATOM 746 C C . ILE A 1 89 ? -5.364 -2.427 -0.915 1.00 92.25 89 ILE A C 1
ATOM 748 O O . ILE A 1 89 ? -5.437 -1.215 -0.729 1.00 92.25 89 ILE A O 1
ATOM 752 N N . TRP A 1 90 ? -6.273 -3.286 -0.466 1.00 92.69 90 TRP A N 1
ATOM 753 C CA . TRP A 1 90 ? -7.438 -2.897 0.318 1.00 92.69 90 TRP A CA 1
ATOM 754 C C . TRP A 1 90 ? -7.273 -3.365 1.747 1.00 92.69 90 TRP A C 1
ATOM 756 O O . TRP A 1 90 ? -6.979 -4.539 1.997 1.00 92.69 90 TRP A O 1
ATOM 766 N N . PHE A 1 91 ? -7.544 -2.462 2.675 1.00 91.94 91 PHE A N 1
ATOM 767 C CA . PHE A 1 91 ? -7.593 -2.749 4.089 1.00 91.94 91 PHE A CA 1
ATOM 768 C C . PHE A 1 91 ? -8.959 -2.407 4.666 1.00 91.94 91 PHE A C 1
ATOM 770 O O . PHE A 1 91 ? -9.643 -1.505 4.192 1.00 91.94 91 PHE A O 1
ATOM 777 N N . LYS A 1 92 ? -9.309 -3.097 5.744 1.00 90.06 92 LYS A N 1
ATOM 778 C CA . LYS A 1 92 ? -10.461 -2.802 6.592 1.00 90.06 92 LYS A CA 1
ATOM 779 C C . LYS A 1 92 ? -9.968 -2.252 7.917 1.00 90.06 92 LYS A C 1
ATOM 781 O O . LYS A 1 92 ? -8.980 -2.744 8.458 1.00 90.06 92 LYS A O 1
ATOM 786 N N . ARG A 1 93 ? -10.631 -1.243 8.477 1.00 85.12 93 ARG A N 1
ATOM 787 C CA . ARG A 1 93 ? -10.255 -0.742 9.805 1.00 85.12 93 ARG A CA 1
ATOM 788 C C . ARG A 1 93 ? -10.625 -1.771 10.875 1.00 85.12 93 ARG A C 1
ATOM 790 O O . ARG A 1 93 ? -11.772 -2.201 10.971 1.00 85.12 93 ARG A O 1
ATOM 797 N N . LEU A 1 94 ? -9.665 -2.141 11.717 1.00 79.94 94 LEU A N 1
ATOM 798 C CA . LEU A 1 94 ? -9.920 -2.986 12.877 1.00 79.94 94 LEU A CA 1
ATOM 799 C C . LEU A 1 94 ? -10.699 -2.176 13.913 1.00 79.94 94 LEU A C 1
ATOM 801 O O . LEU A 1 94 ? -10.216 -1.179 14.458 1.00 79.94 94 LEU A O 1
ATOM 805 N N . ILE A 1 95 ? -11.913 -2.625 14.226 1.00 68.31 95 ILE A N 1
ATOM 806 C CA . ILE A 1 95 ? -12.677 -2.087 15.350 1.00 68.31 95 ILE A CA 1
ATOM 807 C C . ILE A 1 95 ? -11.873 -2.391 16.626 1.00 68.31 95 ILE A C 1
ATOM 809 O O . ILE A 1 95 ? -11.587 -3.548 16.939 1.00 68.31 95 ILE A O 1
ATOM 813 N N . LEU A 1 96 ? -11.496 -1.334 17.355 1.00 54.78 96 LEU A N 1
ATOM 814 C CA . LEU A 1 96 ? -10.544 -1.265 18.486 1.00 54.78 96 LEU A CA 1
ATOM 815 C C . LEU A 1 96 ? -10.694 -2.312 19.614 1.00 54.78 96 LEU A C 1
ATOM 817 O O . LEU A 1 96 ? -9.842 -2.383 20.500 1.00 54.78 96 LEU A O 1
ATOM 821 N N . HIS A 1 97 ? -11.727 -3.153 19.599 1.00 50.44 97 HIS A N 1
ATOM 822 C CA . HIS A 1 97 ? -11.908 -4.231 20.571 1.00 50.44 97 HIS A CA 1
ATOM 823 C C . HIS A 1 97 ? -10.896 -5.384 20.421 1.00 50.44 97 HIS A C 1
ATOM 825 O O . HIS A 1 97 ? -10.694 -6.126 21.380 1.00 50.44 97 HIS A O 1
ATOM 831 N N . GLN A 1 98 ? -10.204 -5.520 19.281 1.00 49.91 98 GLN A N 1
ATOM 832 C CA . GLN A 1 98 ? -9.225 -6.603 19.073 1.00 49.91 98 GLN A CA 1
ATOM 833 C C . GLN A 1 98 ? -7.757 -6.214 19.327 1.00 49.91 98 GLN A C 1
ATOM 835 O O . GLN A 1 98 ? -6.963 -7.069 19.720 1.00 49.91 98 GLN A O 1
ATOM 840 N N . ILE A 1 99 ? -7.389 -4.931 19.223 1.00 51.25 99 ILE A N 1
ATOM 841 C CA . ILE A 1 99 ? -5.993 -4.480 19.419 1.00 51.25 99 ILE A CA 1
ATOM 842 C C . ILE A 1 99 ? -5.549 -4.659 20.884 1.00 51.25 99 ILE A C 1
ATOM 844 O O . ILE A 1 99 ? -4.421 -5.072 21.154 1.00 51.25 99 ILE A O 1
ATOM 848 N N . LYS A 1 100 ? -6.467 -4.482 21.850 1.00 47.31 100 LYS A N 1
ATOM 849 C CA . LYS A 1 100 ? -6.207 -4.815 23.265 1.00 47.31 100 LYS A CA 1
ATOM 850 C C . LYS A 1 100 ? -5.930 -6.306 23.492 1.00 47.31 100 LYS A C 1
ATOM 852 O O . LYS A 1 100 ? -5.283 -6.650 24.479 1.00 47.31 100 LYS A O 1
ATOM 857 N N . ARG A 1 101 ? -6.415 -7.190 22.612 1.00 45.56 101 ARG A N 1
ATOM 858 C CA . ARG A 1 101 ? -6.234 -8.640 22.742 1.00 45.56 101 ARG A CA 1
ATOM 859 C C . ARG A 1 101 ? -4.865 -9.085 22.237 1.00 45.56 101 ARG A C 1
ATOM 861 O O . ARG A 1 101 ? -4.252 -9.903 22.905 1.00 45.56 101 ARG A O 1
ATOM 868 N N . ILE A 1 102 ? -4.363 -8.510 21.142 1.00 53.31 102 ILE A N 1
ATOM 869 C CA . ILE A 1 102 ? -3.042 -8.862 20.586 1.00 53.31 102 ILE A CA 1
ATOM 870 C C . ILE A 1 102 ? -1.913 -8.410 21.521 1.00 53.31 102 ILE A C 1
ATOM 872 O O . ILE A 1 102 ? -1.012 -9.197 21.798 1.00 53.31 102 ILE A O 1
ATO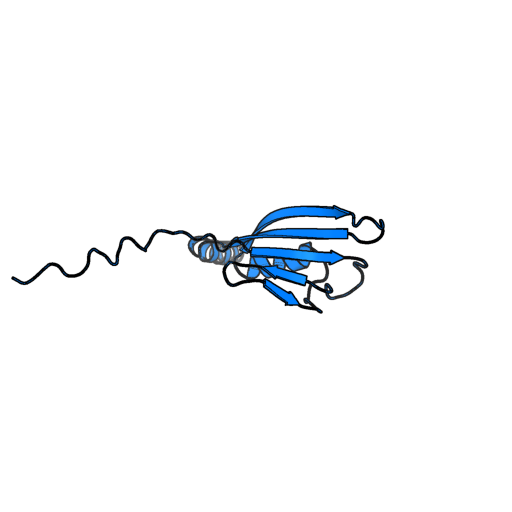M 876 N N . ASN A 1 103 ? -2.003 -7.203 22.094 1.00 48.97 103 ASN A N 1
ATOM 877 C CA . ASN A 1 103 ? -1.008 -6.760 23.077 1.00 48.97 103 ASN A CA 1
ATOM 878 C C . ASN A 1 103 ? -1.034 -7.638 24.340 1.00 48.97 103 ASN A C 1
ATOM 880 O O . ASN A 1 103 ? 0.016 -8.094 24.772 1.00 48.97 103 ASN A O 1
ATOM 884 N N . ARG A 1 104 ? -2.220 -8.005 24.854 1.00 47.38 104 ARG A N 1
ATOM 885 C CA . ARG A 1 104 ? -2.321 -8.942 25.991 1.00 47.38 104 ARG A CA 1
ATOM 886 C C . ARG A 1 104 ? -1.844 -10.362 25.679 1.00 47.38 104 ARG A C 1
ATOM 888 O O . ARG A 1 104 ? -1.329 -11.015 26.576 1.00 47.38 104 ARG A O 1
ATOM 895 N N . PHE A 1 105 ? -2.037 -10.864 24.458 1.00 48.25 105 PHE A N 1
ATOM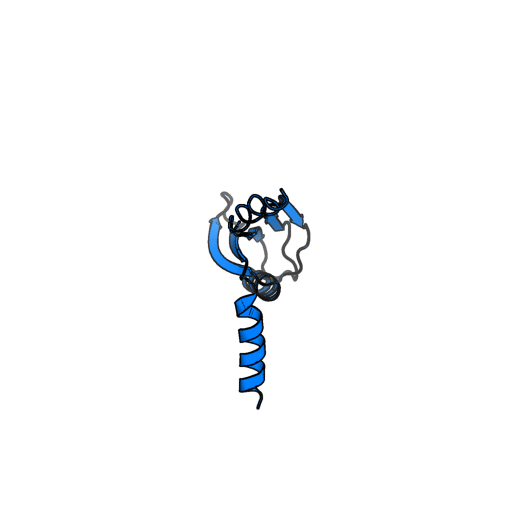 896 C CA . PHE A 1 105 ? -1.569 -12.204 24.086 1.00 48.25 105 PHE A CA 1
ATOM 897 C C . PHE A 1 105 ? -0.039 -12.245 23.975 1.00 48.25 105 PHE A C 1
ATOM 899 O O . PHE A 1 105 ? 0.581 -13.196 24.442 1.00 48.25 105 PHE A O 1
ATOM 906 N N . ASN A 1 106 ? 0.574 -11.187 23.437 1.00 47.88 106 ASN A N 1
ATOM 907 C CA . ASN A 1 106 ? 2.032 -11.054 23.410 1.00 47.88 106 ASN A CA 1
ATOM 908 C C . ASN A 1 106 ? 2.636 -10.861 24.809 1.00 47.88 106 ASN A C 1
ATOM 910 O O . ASN A 1 106 ? 3.730 -11.363 25.056 1.00 47.88 106 ASN A O 1
ATOM 914 N N . ASP A 1 107 ? 1.925 -10.197 25.724 1.00 48.62 107 ASP A N 1
ATOM 915 C CA . ASP A 1 107 ? 2.341 -10.093 27.127 1.00 48.62 107 ASP A CA 1
ATOM 916 C C . ASP A 1 107 ? 2.222 -11.439 27.869 1.00 48.62 107 ASP A C 1
ATOM 918 O O . ASP A 1 107 ? 3.017 -11.713 28.760 1.00 48.62 107 ASP A O 1
ATOM 922 N N . PHE A 1 108 ? 1.282 -12.312 27.482 1.00 46.34 108 PHE A N 1
ATOM 923 C CA . PHE A 1 108 ? 1.100 -13.637 28.096 1.00 46.34 108 PHE A CA 1
ATOM 924 C C . PHE A 1 108 ? 2.128 -14.678 27.622 1.00 46.34 108 PHE A C 1
ATOM 926 O O . PHE A 1 108 ? 2.491 -15.566 28.380 1.00 46.34 108 PHE A O 1
ATOM 933 N N . ILE A 1 109 ? 2.622 -14.569 26.384 1.00 51.34 109 ILE A N 1
ATOM 934 C CA . ILE A 1 109 ? 3.659 -15.468 25.831 1.00 51.34 109 ILE A CA 1
ATOM 935 C C . ILE A 1 109 ? 5.072 -15.079 26.323 1.00 51.34 109 ILE A C 1
ATOM 937 O O . ILE A 1 109 ? 6.025 -15.834 26.150 1.00 51.34 109 ILE A O 1
ATOM 941 N N . ARG A 1 110 ? 5.225 -13.903 26.949 1.00 45.72 110 ARG A N 1
ATOM 942 C CA . ARG A 1 110 ? 6.495 -13.400 27.504 1.00 45.72 110 ARG A CA 1
ATOM 943 C C . ARG A 1 110 ? 6.698 -13.671 29.004 1.00 45.72 110 ARG A C 1
ATOM 945 O O . ARG A 1 110 ? 7.657 -13.133 29.558 1.00 45.72 110 ARG A O 1
ATOM 952 N N . VAL A 1 111 ? 5.841 -14.473 29.641 1.00 44.19 111 VAL A N 1
ATOM 953 C CA . VAL A 1 111 ? 6.000 -14.926 31.039 1.00 44.19 111 VAL A CA 1
ATOM 954 C C . VAL A 1 111 ? 6.527 -16.352 31.078 1.00 44.19 111 VAL A C 1
ATOM 956 O O . VAL A 1 111 ? 5.968 -17.195 30.344 1.00 44.19 111 VAL A O 1
#

pLDDT: mean 72.62, std 18.62, range [34.62, 92.69]

Foldseek 3Di:
DDDDDDDVVCVVPPPPQFFKKKKKAKDLDLPDQWGAFIWIQTPVGIDTDRTHRHSDPVRVQVVVVVVQWHWDDKDWDQDPVRRMIMIMTMTTGHDPPCVVVVVVVVVVVVD

Secondary structure (DSSP, 8-state):
-----SSTTSTTTT------EEEEEEES-TTSSSBSSEEEEETTEEEEESSBS-SSHHHHHHHHHHTTEEEEEEEEEE-TTSS-EEEEEEEEEPPTTTHHHHHHHHHHTT-

Sequence (111 aa):
MKKIFIITFILFGFNCYSQDLYIQYWDNDQKETYIKNVQISDENGTITENKFLAKSQIHLIKIFNNRGYELYKIEVAPFPNGAITKYHIWFKRLILHQIKRINRFNDFIRV